Protein AF-A0A024QJ19-F1 (afdb_monomer_lite)

Sequence (75 aa):
MGMTIDKAIFITNVFADFHPKLHTELWQQFEHEVSKKERSGIYGVENMAYISWLKKKENPEFLSFMHKQINVKSF

pLDDT: mean 85.05, std 13.67, range [36.25, 96.19]

Structure (mmCIF, N/CA/C/O backbone):
data_AF-A0A024QJ19-F1
#
_entry.id   AF-A0A024QJ19-F1
#
loop_
_atom_site.group_PDB
_atom_site.id
_atom_site.type_symbol
_atom_site.label_atom_id
_atom_site.label_alt_id
_atom_site.label_comp_id
_atom_site.label_asym_id
_atom_site.label_entity_id
_atom_site.label_seq_id
_atom_site.pdbx_PDB_ins_code
_atom_site.Cartn_x
_atom_site.Cartn_y
_atom_site.Cartn_z
_atom_site.occupancy
_atom_site.B_iso_or_equiv
_atom_site.auth_seq_id
_atom_site.auth_comp_id
_atom_site.auth_asym_id
_atom_site.auth_atom_id
_atom_site.pdbx_PDB_model_num
ATOM 1 N N . MET A 1 1 ? -2.521 17.754 -8.683 1.00 45.72 1 MET A N 1
ATOM 2 C CA . MET A 1 1 ? -3.336 16.683 -9.299 1.00 45.72 1 MET A CA 1
ATOM 3 C C . MET A 1 1 ? -3.743 15.706 -8.209 1.00 45.72 1 MET A C 1
ATOM 5 O O . MET A 1 1 ? -2.861 15.165 -7.551 1.00 45.72 1 MET A O 1
ATOM 9 N N . GLY A 1 2 ? -5.044 15.557 -7.955 1.00 65.06 2 GLY A N 1
ATOM 10 C CA . GLY A 1 2 ? -5.553 14.608 -6.960 1.00 65.06 2 GLY A CA 1
ATOM 11 C C . GLY A 1 2 ? -5.263 13.160 -7.364 1.00 65.06 2 GLY A C 1
ATOM 12 O O . GLY A 1 2 ? -5.194 12.845 -8.551 1.00 65.06 2 GLY A O 1
ATOM 13 N N . MET A 1 3 ? -5.045 12.293 -6.379 1.00 80.44 3 MET A N 1
ATOM 14 C CA . MET A 1 3 ? -4.915 10.851 -6.589 1.00 80.44 3 MET A CA 1
ATOM 15 C C . MET A 1 3 ? -6.298 10.258 -6.865 1.00 80.44 3 MET A C 1
ATOM 17 O O . MET A 1 3 ? -7.210 10.475 -6.074 1.00 80.44 3 MET A O 1
ATOM 21 N N . THR A 1 4 ? -6.456 9.532 -7.973 1.00 89.31 4 THR A N 1
ATOM 22 C CA . THR A 1 4 ? -7.674 8.757 -8.254 1.00 89.31 4 THR A CA 1
ATOM 23 C C . THR A 1 4 ? -7.576 7.365 -7.629 1.00 89.31 4 THR A C 1
ATOM 25 O O . THR A 1 4 ? -6.472 6.883 -7.363 1.00 89.31 4 THR A O 1
ATOM 28 N N . ILE A 1 5 ? -8.723 6.708 -7.425 1.00 87.81 5 ILE A N 1
ATOM 29 C CA . ILE A 1 5 ? -8.793 5.337 -6.896 1.00 87.81 5 ILE A CA 1
ATOM 30 C C . ILE A 1 5 ? -8.007 4.365 -7.785 1.00 87.81 5 ILE A C 1
ATOM 32 O O . ILE A 1 5 ? -7.153 3.641 -7.279 1.00 87.81 5 ILE A O 1
ATOM 36 N N . ASP A 1 6 ? -8.217 4.401 -9.103 1.00 89.50 6 ASP A N 1
ATOM 37 C CA . ASP A 1 6 ? -7.528 3.506 -10.044 1.00 89.50 6 ASP A CA 1
ATOM 38 C C . ASP A 1 6 ? -6.011 3.688 -9.998 1.00 89.50 6 ASP A C 1
ATOM 40 O O . ASP A 1 6 ? -5.251 2.720 -9.973 1.00 89.50 6 ASP A O 1
ATOM 44 N N . LYS A 1 7 ? -5.555 4.945 -9.907 1.00 89.44 7 LYS A N 1
ATOM 45 C CA . LYS A 1 7 ? -4.130 5.256 -9.784 1.00 89.44 7 LYS A CA 1
ATOM 46 C C . LYS A 1 7 ? -3.564 4.757 -8.458 1.00 89.44 7 LYS A C 1
ATOM 48 O O . LYS A 1 7 ? -2.427 4.298 -8.430 1.00 89.44 7 LYS A O 1
ATOM 53 N N . ALA A 1 8 ? -4.331 4.839 -7.373 1.00 91.31 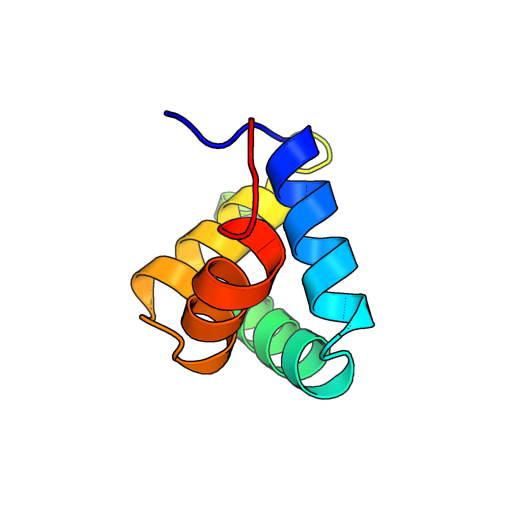8 ALA A N 1
ATOM 54 C CA . ALA A 1 8 ? -3.912 4.323 -6.078 1.00 91.31 8 ALA A CA 1
ATOM 55 C C . ALA A 1 8 ? -3.782 2.797 -6.091 1.00 91.31 8 ALA A C 1
ATOM 57 O O . ALA A 1 8 ? -2.757 2.280 -5.667 1.00 91.31 8 ALA A O 1
ATOM 58 N N . ILE A 1 9 ? -4.767 2.086 -6.642 1.00 91.56 9 ILE A N 1
ATOM 59 C CA . ILE A 1 9 ? -4.711 0.625 -6.790 1.00 91.56 9 ILE A CA 1
ATOM 60 C C . ILE A 1 9 ? -3.502 0.224 -7.640 1.00 91.56 9 ILE A C 1
ATOM 62 O O . ILE A 1 9 ? -2.725 -0.637 -7.236 1.00 91.56 9 ILE A O 1
ATOM 66 N N . PHE A 1 10 ? -3.304 0.883 -8.785 1.00 91.94 10 PHE A N 1
ATOM 67 C CA . PHE A 1 10 ? -2.154 0.629 -9.650 1.00 91.94 10 PHE A CA 1
ATOM 68 C C . PHE A 1 10 ? -0.828 0.820 -8.906 1.00 91.94 10 PHE A C 1
ATOM 70 O O . PHE A 1 10 ? 0.001 -0.084 -8.896 1.00 91.94 10 PHE A O 1
ATOM 77 N N . ILE A 1 11 ? -0.639 1.965 -8.242 1.00 91.44 11 ILE A N 1
ATOM 78 C CA . ILE A 1 11 ? 0.587 2.259 -7.489 1.00 91.44 11 ILE A CA 1
ATOM 79 C C . ILE A 1 11 ? 0.820 1.216 -6.396 1.00 91.44 11 ILE A C 1
ATOM 81 O O . ILE A 1 11 ? 1.944 0.739 -6.268 1.00 91.44 11 ILE A O 1
ATOM 85 N N . THR A 1 12 ? -0.209 0.853 -5.624 1.00 93.44 12 THR A N 1
ATOM 86 C CA . THR A 1 12 ? -0.067 -0.156 -4.570 1.00 93.44 12 THR A CA 1
ATOM 87 C C . THR A 1 12 ? 0.337 -1.508 -5.148 1.00 93.44 12 THR A C 1
ATOM 89 O O . THR A 1 12 ? 1.266 -2.121 -4.631 1.00 93.44 12 THR A O 1
ATOM 92 N N . ASN A 1 13 ? -0.303 -1.948 -6.235 1.00 93.88 13 ASN A N 1
ATOM 93 C CA . ASN A 1 13 ? -0.003 -3.233 -6.8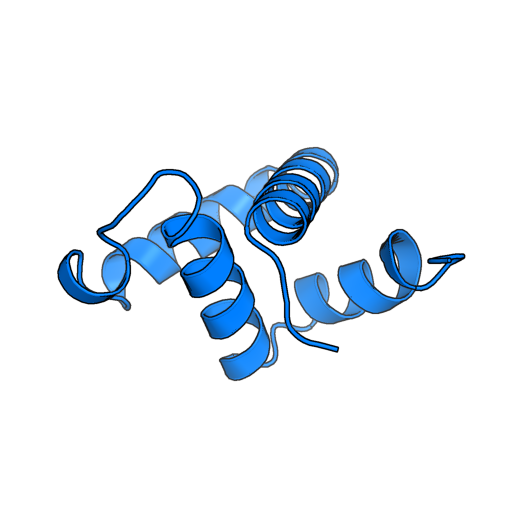67 1.00 93.88 13 ASN A CA 1
ATOM 94 C C . ASN A 1 13 ? 1.414 -3.267 -7.443 1.00 93.88 13 ASN A C 1
ATOM 96 O O . ASN A 1 13 ? 2.142 -4.227 -7.219 1.00 93.88 13 ASN A O 1
ATOM 100 N N . VAL A 1 14 ? 1.836 -2.208 -8.139 1.00 93.62 14 VAL A N 1
ATOM 101 C CA . VAL A 1 14 ? 3.203 -2.119 -8.671 1.00 93.62 14 VAL A CA 1
ATOM 102 C C . VAL A 1 14 ? 4.211 -2.056 -7.524 1.00 93.62 14 VAL A C 1
ATOM 104 O O . VAL A 1 14 ? 5.230 -2.733 -7.562 1.00 93.62 14 VAL A O 1
ATOM 107 N N . PHE A 1 15 ? 3.932 -1.308 -6.457 1.00 93.69 15 PHE A N 1
ATOM 108 C CA . PHE A 1 15 ? 4.814 -1.287 -5.293 1.00 93.69 15 PHE A CA 1
ATOM 109 C C . PHE A 1 15 ? 4.930 -2.669 -4.630 1.00 93.69 15 PHE A C 1
ATOM 111 O O . PHE A 1 15 ? 6.027 -3.068 -4.243 1.00 93.69 15 PHE A O 1
ATOM 118 N N . ALA A 1 16 ? 3.827 -3.417 -4.542 1.00 94.56 16 ALA A N 1
ATOM 119 C CA . ALA A 1 16 ? 3.819 -4.786 -4.038 1.00 94.56 16 ALA A CA 1
ATOM 120 C C . ALA A 1 16 ? 4.598 -5.757 -4.941 1.00 94.56 16 ALA A C 1
ATOM 122 O O . ALA A 1 16 ? 5.250 -6.658 -4.427 1.00 94.56 16 ALA A O 1
ATOM 123 N N . ASP A 1 17 ? 4.580 -5.559 -6.259 1.00 93.62 17 ASP A N 1
ATOM 124 C CA . ASP A 1 17 ? 5.346 -6.371 -7.211 1.00 93.62 17 ASP A CA 1
ATOM 125 C C . ASP A 1 17 ? 6.861 -6.124 -7.092 1.00 93.62 17 ASP A C 1
ATOM 127 O O . ASP A 1 17 ? 7.648 -7.062 -6.960 1.00 93.62 17 ASP A O 1
ATOM 131 N N . PHE A 1 18 ? 7.275 -4.854 -7.031 1.00 91.50 18 PHE A N 1
ATOM 132 C CA . PHE A 1 18 ? 8.689 -4.481 -6.913 1.00 91.50 18 PHE A CA 1
ATOM 133 C C . PHE A 1 18 ? 9.270 -4.734 -5.513 1.00 91.50 18 PHE A C 1
ATOM 135 O O . PHE A 1 18 ? 10.458 -5.035 -5.378 1.00 91.50 18 PHE A O 1
ATOM 142 N N . HIS A 1 19 ? 8.457 -4.600 -4.461 1.00 92.69 19 HIS A N 1
ATOM 143 C CA . HIS A 1 19 ? 8.896 -4.679 -3.067 1.00 92.69 19 HIS A CA 1
ATOM 144 C C . HIS A 1 19 ? 7.951 -5.539 -2.202 1.00 92.69 19 HIS A C 1
ATOM 146 O O . HIS A 1 19 ? 7.437 -5.053 -1.194 1.00 92.69 19 HIS A O 1
ATOM 152 N N . PRO A 1 20 ? 7.739 -6.831 -2.511 1.00 93.62 20 PRO A N 1
ATOM 153 C CA . PRO A 1 20 ? 6.668 -7.636 -1.907 1.00 93.62 20 PRO A CA 1
ATOM 154 C C . PRO A 1 20 ? 6.783 -7.793 -0.387 1.00 93.62 20 PRO A C 1
ATOM 156 O O . PRO A 1 20 ? 5.793 -7.669 0.340 1.00 93.62 20 PRO A O 1
ATOM 159 N N . LYS A 1 21 ? 8.002 -8.025 0.119 1.00 94.94 21 LYS A N 1
ATOM 160 C CA . LYS A 1 21 ? 8.254 -8.172 1.563 1.00 94.94 21 LYS A CA 1
ATOM 161 C C . LYS A 1 21 ? 7.998 -6.864 2.310 1.00 94.94 21 LYS A C 1
ATOM 163 O O . LYS A 1 21 ? 7.206 -6.842 3.245 1.00 94.94 21 LYS A O 1
ATOM 168 N N . LEU A 1 22 ? 8.602 -5.776 1.833 1.00 94.00 22 LEU A N 1
ATOM 169 C CA . LEU A 1 22 ? 8.449 -4.449 2.425 1.00 94.00 22 LEU A CA 1
ATOM 170 C C . LEU A 1 22 ? 6.995 -3.968 2.357 1.00 94.00 22 LEU A C 1
ATOM 172 O O . LEU A 1 22 ? 6.481 -3.418 3.325 1.00 94.00 22 LEU A O 1
ATOM 176 N N . HIS A 1 23 ? 6.314 -4.202 1.234 1.00 95.44 23 HIS A N 1
ATOM 177 C CA . HIS A 1 23 ? 4.896 -3.901 1.090 1.00 95.44 23 HIS A CA 1
ATOM 178 C C . HIS A 1 23 ? 4.070 -4.617 2.162 1.00 95.44 23 HIS A C 1
ATOM 180 O O . HIS A 1 23 ? 3.251 -3.974 2.807 1.00 95.44 23 HIS A O 1
ATOM 186 N N . THR A 1 24 ? 4.312 -5.911 2.387 1.00 95.62 24 THR A N 1
ATOM 187 C CA . THR A 1 24 ? 3.584 -6.694 3.398 1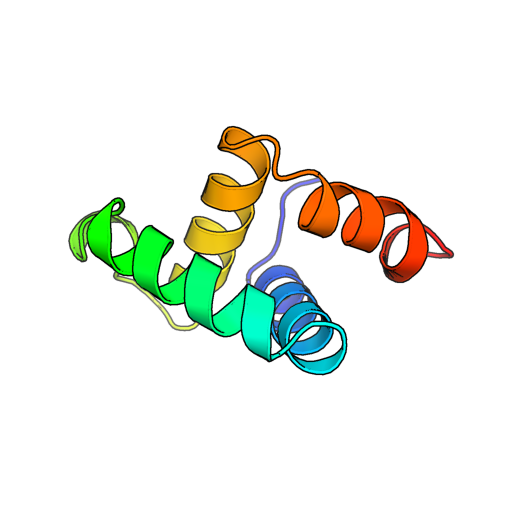.00 95.62 24 THR A CA 1
ATOM 188 C C . THR A 1 24 ? 3.794 -6.133 4.805 1.00 95.62 24 THR A C 1
ATOM 190 O O . THR A 1 24 ? 2.829 -5.941 5.542 1.00 95.62 24 THR A O 1
ATOM 193 N N . GLU A 1 25 ? 5.040 -5.827 5.171 1.00 96.19 25 GLU A N 1
ATOM 194 C CA . GLU A 1 25 ? 5.379 -5.258 6.483 1.00 96.19 25 GLU A CA 1
ATOM 195 C C . GLU A 1 25 ? 4.721 -3.888 6.694 1.00 96.19 25 GLU A C 1
ATOM 197 O O . GLU A 1 25 ? 4.100 -3.633 7.727 1.00 96.19 25 GLU A O 1
ATOM 202 N N . LEU A 1 26 ? 4.809 -3.010 5.693 1.00 95.88 26 LEU A N 1
ATOM 203 C CA . LEU A 1 26 ? 4.210 -1.679 5.740 1.00 95.88 26 LEU A CA 1
ATOM 204 C C . LEU A 1 26 ? 2.680 -1.738 5.740 1.00 95.88 26 LEU A C 1
ATOM 206 O O . LEU A 1 26 ? 2.048 -0.930 6.418 1.00 95.88 26 LEU A O 1
ATOM 210 N N . TRP A 1 27 ? 2.081 -2.695 5.030 1.00 95.12 27 TRP A N 1
ATOM 211 C CA . TRP A 1 27 ? 0.635 -2.895 5.028 1.00 95.12 27 TRP A CA 1
ATOM 212 C C . TRP A 1 27 ? 0.137 -3.321 6.408 1.00 95.12 27 TRP A C 1
ATOM 214 O O . TRP A 1 27 ? -0.806 -2.733 6.927 1.00 95.12 27 TRP A O 1
ATOM 224 N N . GLN A 1 28 ? 0.818 -4.267 7.059 1.00 94.44 28 GLN A N 1
ATOM 225 C CA . GLN A 1 28 ? 0.486 -4.677 8.427 1.00 94.44 28 GLN A CA 1
ATOM 226 C C . GLN A 1 28 ? 0.592 -3.513 9.420 1.00 94.44 28 GLN A C 1
ATOM 228 O O . GLN A 1 28 ? -0.292 -3.332 10.259 1.00 94.44 28 GLN A O 1
ATOM 233 N N . GLN A 1 29 ? 1.639 -2.691 9.307 1.00 94.81 29 GLN A N 1
ATOM 234 C CA . GLN A 1 29 ? 1.781 -1.482 10.126 1.00 94.81 29 GLN A CA 1
ATOM 235 C C . GLN A 1 29 ? 0.653 -0.483 9.863 1.00 94.81 29 GLN A C 1
ATOM 237 O O . GLN A 1 29 ? 0.065 0.045 10.803 1.00 94.81 29 GLN A O 1
ATOM 242 N N . PHE A 1 30 ? 0.310 -0.255 8.596 1.00 94.69 30 PHE A N 1
ATOM 243 C CA . PHE A 1 30 ? -0.814 0.595 8.219 1.00 94.69 30 PHE A CA 1
ATOM 244 C C . PHE A 1 30 ? -2.129 0.091 8.819 1.00 94.69 30 PHE A C 1
ATOM 246 O O . PHE A 1 30 ? -2.887 0.880 9.373 1.00 94.69 30 PHE A O 1
ATOM 253 N N . GLU A 1 31 ? -2.394 -1.213 8.766 1.00 92.62 31 GLU A N 1
ATOM 254 C CA . GLU A 1 31 ? -3.607 -1.795 9.339 1.00 92.62 31 GLU A CA 1
ATOM 255 C C . GLU A 1 31 ? -3.689 -1.673 10.862 1.00 92.62 31 GLU A C 1
ATOM 257 O O . GLU A 1 31 ? -4.801 -1.654 11.400 1.00 92.62 31 GLU A O 1
ATOM 262 N N . HIS A 1 32 ? -2.535 -1.615 11.532 1.00 92.88 32 HIS A N 1
ATOM 263 C CA . HIS A 1 32 ? -2.423 -1.423 12.973 1.00 92.88 32 HIS A CA 1
ATOM 264 C C . HIS A 1 32 ? -2.585 0.049 13.378 1.00 92.88 32 HIS A C 1
ATOM 266 O O . HIS A 1 32 ? -3.255 0.348 14.363 1.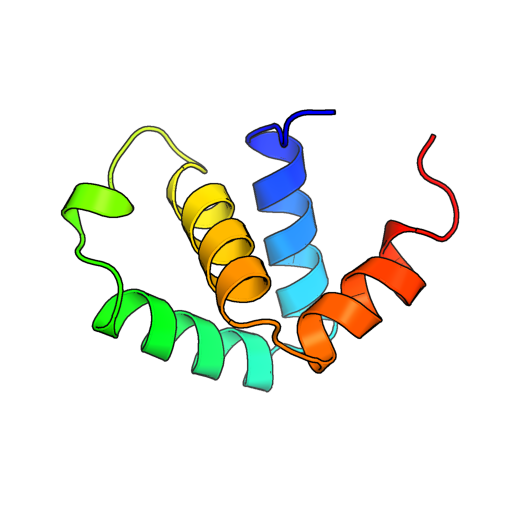00 92.88 32 HIS A O 1
ATOM 272 N N . GLU A 1 33 ? -1.989 0.968 12.616 1.00 91.69 33 GLU A N 1
ATOM 273 C CA . GLU A 1 33 ? -1.969 2.401 12.929 1.00 91.69 33 GLU A CA 1
ATOM 274 C C . GLU A 1 33 ? -3.202 3.156 12.427 1.00 91.69 33 GLU A C 1
ATOM 276 O O . GLU A 1 33 ? -3.594 4.159 13.020 1.00 91.69 33 GLU A O 1
ATOM 281 N N . VAL A 1 34 ? -3.814 2.696 11.334 1.00 89.69 34 VAL A N 1
ATOM 282 C CA . VAL A 1 34 ? -4.971 3.344 10.714 1.00 89.69 34 VAL A CA 1
ATOM 283 C C . VAL A 1 34 ? -6.213 2.507 10.969 1.00 89.69 34 VAL A C 1
ATOM 285 O O . VAL A 1 34 ? -6.348 1.362 10.519 1.00 89.69 34 VAL A O 1
ATOM 288 N N . SER A 1 35 ? -7.156 3.102 11.701 1.00 85.88 35 SER A N 1
ATOM 289 C CA . SER A 1 35 ? -8.368 2.411 12.117 1.00 85.88 35 SER A CA 1
ATOM 290 C C . SER A 1 35 ? -9.178 1.950 10.904 1.00 85.88 35 SER A C 1
ATOM 292 O O . SER A 1 35 ? -9.225 2.618 9.868 1.00 85.88 35 SER A O 1
ATOM 294 N N . LYS A 1 36 ? -9.887 0.818 11.032 1.00 81.25 36 LYS A N 1
ATOM 295 C CA . LYS A 1 36 ? -10.740 0.308 9.945 1.00 81.25 36 LYS A CA 1
ATOM 296 C C . LYS A 1 36 ? -11.713 1.365 9.426 1.00 81.25 36 LYS A C 1
ATOM 298 O O . LYS A 1 36 ? -11.910 1.417 8.226 1.00 81.25 36 LYS A O 1
ATOM 303 N N . LYS A 1 37 ? -12.247 2.235 10.289 1.00 79.19 37 LYS A N 1
ATOM 304 C CA . LYS A 1 37 ? -13.172 3.317 9.913 1.00 79.19 37 LYS A CA 1
ATOM 305 C C . LYS A 1 37 ? -12.553 4.334 8.942 1.00 79.19 37 LYS A C 1
ATOM 307 O O . LYS A 1 37 ? -13.265 4.886 8.112 1.00 79.19 37 LYS A O 1
ATOM 312 N N . GLU A 1 38 ? -11.247 4.574 9.036 1.00 72.44 38 GLU A N 1
ATOM 313 C CA . GLU A 1 38 ? -10.515 5.531 8.190 1.00 72.44 38 GLU A CA 1
ATOM 314 C C . GLU A 1 38 ? -10.076 4.936 6.847 1.00 72.44 38 GLU A C 1
ATOM 316 O O . GLU A 1 38 ? -9.817 5.676 5.899 1.00 72.44 38 GLU A O 1
ATOM 321 N N . ARG A 1 39 ? -10.018 3.603 6.751 1.00 77.50 39 ARG A N 1
ATOM 322 C CA . ARG A 1 39 ? -9.686 2.865 5.520 1.00 77.50 39 ARG A CA 1
ATOM 323 C C . ARG A 1 39 ? -10.863 2.091 4.916 1.00 77.50 39 ARG A C 1
ATOM 325 O O . ARG A 1 39 ? -10.713 1.497 3.855 1.00 77.50 39 ARG A O 1
ATOM 332 N N . SER A 1 40 ? -12.028 2.100 5.565 1.00 69.19 40 SER A N 1
ATOM 333 C CA . SER A 1 40 ? -13.258 1.459 5.093 1.00 69.19 40 SER A CA 1
ATOM 334 C C . SER A 1 40 ? -14.037 2.379 4.162 1.00 69.19 40 SER A C 1
ATOM 336 O O . SER A 1 40 ? -14.240 3.551 4.474 1.00 69.19 40 SER A O 1
ATOM 338 N N . GLY A 1 41 ? -14.533 1.839 3.053 1.00 70.31 41 GLY A N 1
ATOM 339 C CA . GLY A 1 41 ? -15.324 2.585 2.081 1.00 70.31 41 GLY A CA 1
ATOM 340 C C . GLY A 1 41 ? -15.568 1.771 0.815 1.00 70.31 41 GLY A C 1
ATOM 341 O O . GLY A 1 41 ? -15.610 0.544 0.857 1.00 70.31 41 GLY A O 1
ATOM 342 N N . ILE A 1 42 ? -15.722 2.463 -0.313 1.00 71.69 42 ILE A N 1
ATOM 343 C CA . ILE A 1 42 ? -15.794 1.845 -1.644 1.00 71.69 42 ILE A CA 1
ATOM 344 C C . ILE A 1 42 ? -14.453 1.155 -1.961 1.00 71.69 42 ILE A C 1
ATOM 346 O O . ILE A 1 42 ? -13.404 1.547 -1.444 1.00 71.69 42 ILE A O 1
ATOM 350 N N . TYR A 1 43 ? -14.484 0.133 -2.817 1.00 74.81 43 TYR A N 1
ATOM 351 C CA . TYR A 1 43 ? -13.292 -0.545 -3.328 1.00 74.81 43 TYR A CA 1
ATOM 352 C C . TYR A 1 43 ? -12.183 0.448 -3.720 1.00 74.81 43 TYR A C 1
ATOM 354 O O . TYR A 1 43 ? -12.430 1.427 -4.424 1.00 74.81 43 TYR A O 1
ATOM 362 N N . GLY A 1 44 ? -10.961 0.207 -3.235 1.00 77.06 44 GLY A N 1
ATOM 363 C CA . GLY A 1 44 ? -9.789 1.034 -3.530 1.00 77.06 44 GLY A CA 1
ATOM 364 C C . GLY A 1 44 ? -9.570 2.251 -2.619 1.00 77.06 44 GLY A C 1
ATOM 365 O O . GLY A 1 44 ? -8.503 2.864 -2.684 1.00 77.06 44 GLY A O 1
ATOM 366 N N . VAL A 1 45 ? -10.501 2.569 -1.711 1.00 86.44 45 VAL A N 1
ATOM 367 C CA . VAL A 1 45 ? -10.308 3.614 -0.683 1.00 86.44 45 VAL A CA 1
ATOM 368 C C . VAL A 1 45 ? -9.152 3.280 0.263 1.00 86.44 45 VAL A C 1
ATOM 370 O O . VAL A 1 45 ? -8.357 4.159 0.596 1.00 86.44 45 VAL A O 1
ATOM 373 N N . GLU A 1 46 ? -8.985 2.007 0.621 1.00 89.94 46 GLU A N 1
ATOM 374 C CA . GLU A 1 46 ? -7.861 1.538 1.440 1.00 89.94 46 GLU A CA 1
ATOM 375 C C . GLU A 1 46 ? -6.497 1.804 0.787 1.00 89.94 46 GLU A C 1
ATOM 377 O O . GLU A 1 46 ? -5.560 2.203 1.469 1.00 89.94 46 GLU A O 1
ATOM 382 N N . ASN A 1 47 ? -6.403 1.691 -0.543 1.00 92.31 47 ASN A N 1
ATOM 383 C CA . ASN A 1 47 ? -5.175 1.958 -1.291 1.00 92.31 47 ASN A CA 1
ATOM 384 C C . ASN A 1 47 ? -4.814 3.448 -1.263 1.00 92.31 47 ASN A C 1
ATOM 386 O O . ASN A 1 47 ? -3.653 3.811 -1.077 1.00 92.31 47 ASN A O 1
ATOM 390 N N . MET A 1 48 ? -5.810 4.331 -1.392 1.00 91.44 48 MET A N 1
ATOM 391 C CA . MET A 1 48 ? -5.591 5.775 -1.250 1.00 91.44 48 MET A CA 1
ATOM 392 C C . MET A 1 48 ? -5.152 6.144 0.168 1.00 91.44 48 MET A C 1
ATOM 394 O O . MET A 1 48 ? -4.235 6.954 0.338 1.00 91.44 48 MET A O 1
ATOM 398 N N . ALA A 1 49 ? -5.793 5.554 1.181 1.00 91.62 49 ALA A N 1
ATOM 399 C CA . ALA A 1 49 ? -5.438 5.759 2.580 1.00 91.62 49 ALA A CA 1
ATOM 400 C C . ALA A 1 49 ? -4.014 5.262 2.865 1.00 91.62 49 ALA A C 1
ATOM 402 O O . ALA A 1 49 ? -3.224 5.996 3.459 1.00 91.62 49 ALA A O 1
ATOM 403 N N . TYR A 1 50 ? -3.656 4.083 2.356 1.00 94.12 50 TYR A N 1
ATOM 404 C CA . TYR A 1 50 ? -2.325 3.502 2.492 1.00 94.12 50 TYR A CA 1
ATOM 405 C C . TYR A 1 50 ? -1.240 4.379 1.867 1.00 94.12 50 TYR A C 1
ATOM 407 O O . TYR A 1 50 ? -0.279 4.751 2.537 1.00 94.12 50 TYR A O 1
ATOM 415 N N . ILE A 1 51 ? -1.418 4.806 0.614 1.00 92.31 51 ILE A N 1
ATOM 416 C CA . ILE A 1 51 ? -0.452 5.692 -0.046 1.00 92.31 51 ILE A CA 1
ATOM 417 C C . ILE A 1 51 ? -0.353 7.039 0.680 1.00 92.31 51 ILE A C 1
ATOM 419 O O . ILE A 1 51 ? 0.737 7.597 0.818 1.00 92.31 51 ILE A O 1
ATOM 423 N N . SER A 1 52 ? -1.475 7.579 1.156 1.00 91.50 52 SER A N 1
ATOM 424 C CA . SER A 1 52 ? -1.468 8.824 1.930 1.00 91.50 52 SER A CA 1
ATOM 425 C C . SER A 1 52 ? -0.711 8.662 3.248 1.00 91.50 52 SER A C 1
ATOM 427 O O . SER A 1 52 ? 0.049 9.553 3.622 1.00 91.50 52 SER A O 1
ATOM 429 N N . TRP A 1 53 ? -0.876 7.528 3.928 1.00 94.62 53 TRP A N 1
ATOM 430 C CA . TRP A 1 53 ? -0.141 7.189 5.144 1.00 94.62 53 TRP A CA 1
ATOM 431 C C . TRP A 1 53 ? 1.362 7.036 4.874 1.00 94.62 53 TRP A C 1
ATOM 433 O O . TRP A 1 53 ? 2.160 7.658 5.571 1.00 94.62 53 TRP A O 1
ATOM 443 N N . LEU A 1 54 ? 1.759 6.341 3.803 1.00 94.12 54 LEU A N 1
ATOM 444 C CA . LEU A 1 54 ? 3.167 6.209 3.400 1.00 94.12 54 LEU A CA 1
ATOM 445 C C . LEU A 1 54 ? 3.824 7.558 3.090 1.00 94.12 54 LEU A C 1
ATOM 447 O O . LEU A 1 54 ? 4.968 7.793 3.477 1.00 94.12 54 LEU A O 1
ATOM 451 N N . LYS A 1 55 ? 3.095 8.462 2.422 1.00 90.94 55 LYS A N 1
ATOM 452 C CA . LYS A 1 55 ? 3.565 9.829 2.156 1.00 90.94 55 LYS A CA 1
ATOM 453 C C . LYS A 1 55 ? 3.711 10.643 3.437 1.00 90.94 55 LYS A C 1
ATOM 455 O O . LYS A 1 55 ? 4.703 11.343 3.580 1.00 90.94 55 LYS A O 1
ATOM 460 N N . LYS A 1 56 ? 2.751 10.546 4.364 1.00 92.56 56 LYS A N 1
ATOM 461 C CA . LYS A 1 56 ? 2.815 11.223 5.672 1.00 92.56 56 LYS A CA 1
ATOM 462 C C . LYS A 1 56 ? 3.964 10.710 6.539 1.00 92.56 56 LYS A C 1
ATOM 464 O O . LYS A 1 56 ? 4.554 11.496 7.263 1.00 92.56 56 LYS A O 1
ATOM 469 N N . LYS A 1 57 ? 4.278 9.414 6.456 1.00 91.75 57 LYS A N 1
ATOM 470 C CA . LYS A 1 57 ? 5.446 8.805 7.107 1.00 91.75 57 LYS A CA 1
ATOM 471 C C . LYS A 1 57 ? 6.777 9.143 6.436 1.00 91.75 57 LYS A C 1
ATOM 473 O O . LYS A 1 57 ? 7.812 8.732 6.947 1.00 91.75 57 LYS A O 1
ATOM 478 N N . GLU A 1 58 ? 6.746 9.808 5.282 1.00 90.81 58 GLU A N 1
ATOM 479 C CA . GLU A 1 58 ? 7.925 10.084 4.461 1.00 90.81 58 GLU A CA 1
ATOM 480 C C . GLU A 1 58 ? 8.761 8.821 4.196 1.00 90.81 58 GLU A C 1
ATOM 482 O O . GLU A 1 58 ? 9.989 8.84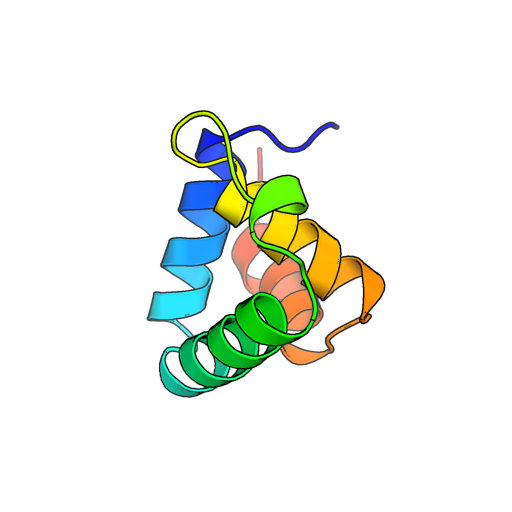7 4.231 1.00 90.81 58 GLU A O 1
ATOM 487 N N . ASN A 1 59 ? 8.092 7.684 3.951 1.00 90.62 59 ASN A N 1
ATOM 488 C CA . ASN A 1 59 ? 8.785 6.406 3.814 1.00 90.62 59 ASN A CA 1
ATOM 489 C C . ASN A 1 59 ? 9.783 6.461 2.633 1.00 90.62 59 ASN A C 1
ATOM 491 O O . ASN A 1 59 ? 9.351 6.619 1.486 1.00 90.62 59 ASN A O 1
ATOM 495 N N . PRO A 1 60 ? 11.101 6.322 2.879 1.00 90.56 60 PRO A N 1
ATOM 496 C CA . PRO A 1 60 ? 12.121 6.632 1.879 1.00 90.56 60 PRO A CA 1
ATOM 497 C C . PRO A 1 60 ? 12.082 5.673 0.686 1.00 90.56 60 PRO A C 1
ATOM 499 O O . PRO A 1 60 ? 12.247 6.105 -0.454 1.00 90.56 60 PRO A O 1
ATOM 502 N N . GLU A 1 61 ? 11.791 4.395 0.927 1.00 90.50 61 GLU A N 1
ATOM 503 C CA . GLU A 1 61 ? 11.689 3.376 -0.120 1.00 90.50 61 GLU A CA 1
ATOM 504 C C . GLU A 1 61 ? 10.481 3.630 -1.025 1.00 90.50 61 GLU A C 1
ATOM 506 O O . GLU A 1 61 ? 10.611 3.641 -2.249 1.00 90.50 61 GLU A O 1
ATOM 511 N N . PHE A 1 62 ? 9.319 3.932 -0.440 1.00 92.00 62 PHE A N 1
ATOM 512 C CA . PHE A 1 62 ? 8.125 4.274 -1.208 1.00 92.00 62 PHE A CA 1
ATOM 513 C C . PHE A 1 62 ? 8.296 5.582 -1.994 1.00 92.00 62 PHE A C 1
ATOM 515 O O . PHE A 1 62 ? 7.907 5.663 -3.159 1.00 92.00 62 PHE A O 1
ATOM 522 N N . LEU A 1 63 ? 8.904 6.612 -1.399 1.00 90.44 63 LEU A N 1
ATOM 523 C CA . LEU A 1 63 ? 9.168 7.878 -2.090 1.00 90.44 63 LEU A CA 1
ATOM 524 C C . LEU A 1 63 ? 10.180 7.706 -3.233 1.00 90.44 63 LEU A C 1
ATOM 526 O O . LEU A 1 63 ? 9.970 8.237 -4.326 1.00 90.44 63 LEU A O 1
ATOM 530 N N . SER A 1 64 ? 11.235 6.919 -3.014 1.00 89.69 64 SER A N 1
ATOM 531 C CA . SER A 1 64 ? 12.216 6.546 -4.040 1.00 89.69 64 SER A CA 1
ATOM 532 C C . SER A 1 64 ? 11.555 5.770 -5.182 1.00 89.69 64 SER A C 1
ATOM 534 O O . SER A 1 64 ? 11.762 6.107 -6.349 1.00 89.69 64 SER A O 1
ATOM 536 N N . PHE A 1 65 ? 10.693 4.799 -4.864 1.00 90.44 65 PHE A N 1
ATOM 537 C CA . PHE A 1 65 ? 9.878 4.072 -5.838 1.00 90.44 65 PHE A CA 1
ATOM 538 C C . PHE A 1 65 ? 9.003 5.024 -6.663 1.00 90.44 65 PHE A C 1
ATOM 540 O O . PHE A 1 65 ? 9.055 5.007 -7.894 1.00 90.44 65 PHE A O 1
ATOM 547 N N . MET A 1 66 ? 8.264 5.922 -6.007 1.00 88.31 66 MET A N 1
ATOM 548 C CA . MET A 1 66 ? 7.416 6.905 -6.684 1.00 88.31 66 MET A CA 1
ATOM 549 C C . MET A 1 66 ? 8.228 7.815 -7.615 1.00 88.31 66 MET A C 1
ATOM 551 O O . MET A 1 66 ? 7.790 8.109 -8.725 1.00 88.31 66 MET A O 1
ATOM 555 N N . HIS A 1 67 ? 9.427 8.232 -7.207 1.00 84.25 67 HIS A N 1
ATOM 556 C CA . HIS A 1 67 ? 10.290 9.075 -8.030 1.00 84.25 67 HIS A CA 1
ATOM 557 C C . HIS A 1 67 ? 10.920 8.320 -9.213 1.00 84.25 67 HIS A C 1
ATOM 559 O O . HIS A 1 67 ? 11.028 8.865 -10.307 1.00 84.25 67 HIS A O 1
ATOM 565 N N . LYS A 1 68 ? 11.350 7.069 -9.021 1.00 79.69 68 LYS A N 1
ATOM 566 C CA . LYS A 1 68 ? 12.098 6.310 -10.038 1.00 79.69 68 LYS A CA 1
ATOM 567 C C . LYS A 1 68 ? 11.212 5.531 -11.003 1.00 79.69 68 LYS A C 1
ATOM 569 O O . LYS A 1 68 ? 11.565 5.414 -12.167 1.00 79.69 68 LYS A O 1
ATOM 574 N N . GLN A 1 69 ? 10.103 4.982 -10.521 1.00 71.69 69 GLN A N 1
ATOM 575 C CA . GLN A 1 69 ? 9.263 4.057 -11.289 1.00 71.69 69 GLN A CA 1
ATOM 576 C C . GLN A 1 69 ? 7.965 4.710 -11.771 1.00 71.69 69 GLN A C 1
ATOM 578 O O . GLN A 1 69 ? 7.470 4.367 -12.837 1.00 71.69 69 GLN A O 1
ATOM 583 N N . ILE A 1 70 ? 7.429 5.684 -11.026 1.00 68.94 70 ILE A N 1
ATOM 584 C CA . ILE A 1 70 ? 6.179 6.375 -11.390 1.00 68.94 70 ILE A CA 1
ATOM 585 C C . ILE A 1 70 ? 6.448 7.749 -12.033 1.00 68.94 70 ILE A C 1
ATOM 587 O O . ILE A 1 70 ? 5.667 8.193 -12.873 1.00 68.94 70 ILE A O 1
ATOM 591 N N . ASN A 1 71 ? 7.555 8.422 -11.687 1.00 61.12 71 ASN A N 1
ATOM 592 C CA . ASN A 1 71 ? 7.918 9.732 -12.253 1.00 61.12 71 ASN A CA 1
ATOM 593 C C . ASN A 1 71 ? 8.758 9.645 -13.544 1.00 61.12 71 ASN A C 1
ATOM 595 O O . ASN A 1 71 ? 9.028 10.667 -14.175 1.00 61.12 71 ASN A O 1
ATOM 599 N N . VAL A 1 72 ? 9.141 8.443 -13.989 1.00 46.88 72 VAL A N 1
ATOM 600 C CA . VAL A 1 72 ? 9.693 8.234 -15.335 1.00 46.88 72 VAL A CA 1
ATOM 601 C C . VAL A 1 72 ? 8.512 8.052 -16.289 1.00 46.88 72 VAL A C 1
ATOM 603 O O . VAL A 1 72 ? 8.071 6.944 -16.563 1.00 46.88 72 VAL A O 1
ATOM 606 N N . LYS A 1 73 ? 8.008 9.192 -16.777 1.00 45.62 73 LYS A N 1
ATOM 607 C CA . LYS A 1 73 ? 6.915 9.355 -17.756 1.00 45.62 73 LYS A CA 1
ATOM 608 C C . LYS A 1 73 ? 5.509 9.013 -17.239 1.00 45.62 73 LYS A C 1
ATOM 610 O O . LYS A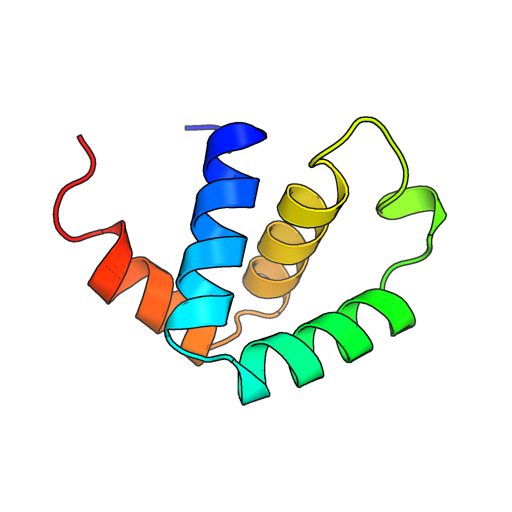 1 73 ? 4.970 7.933 -17.442 1.00 45.62 73 LYS A O 1
ATOM 615 N N . SER A 1 74 ? 4.860 10.004 -16.651 1.00 36.25 74 SER A N 1
ATOM 616 C CA . SER A 1 74 ? 3.399 10.098 -16.554 1.00 36.25 74 SER A CA 1
ATOM 617 C C . SER A 1 74 ? 3.081 11.582 -16.745 1.00 36.25 74 SER A C 1
ATOM 619 O O . SER A 1 74 ? 3.430 12.361 -15.866 1.00 36.25 74 SER A O 1
ATOM 621 N N . PHE A 1 75 ? 2.516 12.092 -17.835 1.00 45.69 75 PHE A N 1
ATOM 622 C CA . PHE A 1 75 ? 1.788 11.568 -18.991 1.00 45.69 75 PHE A CA 1
ATOM 623 C C . PHE A 1 75 ? 2.081 12.494 -20.181 1.00 45.69 75 PHE A C 1
ATOM 625 O O . PHE A 1 75 ? 2.350 13.689 -19.912 1.00 45.69 75 PHE A O 1
#

Radius of gyration: 11.93 Å; chains: 1; bounding box: 28×25×32 Å

Secondary structure (DSSP, 8-state):
-PPPHHHHHHHHHHHHHHSHHHHHHHHHHHHHHS-HHHH-SSTTHHHHHHHHHHHHTT-HHHHHHIIIIISS---

Organism: NCBI:txid1462526

Foldseek 3Di:
DDDDLVNLVVLLVVCCVVPVPVSVVLLVVCPVVPDCVCQDDPPSSVSVSSVVVCVVVVPVSSVVCCCPPVVPDDD